Protein AF-A0A7V6Z1B1-F1 (afdb_monomer_lite)

Structure (mmCIF, N/CA/C/O backbone):
data_AF-A0A7V6Z1B1-F1
#
_entry.id   AF-A0A7V6Z1B1-F1
#
loop_
_atom_site.group_PDB
_atom_site.id
_atom_site.type_symbol
_atom_site.label_atom_id
_atom_site.label_alt_id
_atom_site.label_comp_id
_atom_site.label_asym_id
_atom_site.label_entity_id
_atom_site.label_seq_id
_atom_site.pdbx_PDB_ins_code
_atom_site.Cartn_x
_atom_site.Cartn_y
_atom_site.Cartn_z
_atom_site.occupancy
_atom_site.B_iso_or_equiv
_atom_site.auth_seq_id
_atom_site.auth_comp_id
_atom_site.auth_asym_id
_atom_site.auth_atom_id
_atom_site.pdbx_PDB_model_num
ATOM 1 N N . MET A 1 1 ? 14.736 5.931 -20.558 1.00 69.31 1 MET A N 1
ATOM 2 C CA . MET A 1 1 ? 13.740 6.527 -19.631 1.00 69.31 1 MET A CA 1
ATOM 3 C C . MET A 1 1 ? 12.743 5.520 -19.030 1.00 69.31 1 MET A C 1
ATOM 5 O O . MET A 1 1 ? 12.500 5.596 -17.830 1.00 69.31 1 MET A O 1
ATOM 9 N N . LYS A 1 2 ? 12.257 4.516 -19.783 1.00 70.88 2 LYS A N 1
ATOM 10 C CA . LYS A 1 2 ? 11.302 3.459 -19.341 1.00 70.88 2 LYS A CA 1
ATOM 11 C C . LYS A 1 2 ? 11.565 2.853 -17.946 1.00 70.88 2 LYS A C 1
ATOM 13 O O . LYS A 1 2 ? 10.655 2.738 -17.127 1.00 70.88 2 LYS A O 1
ATOM 18 N N . ARG A 1 3 ? 12.821 2.497 -17.634 1.00 73.31 3 ARG A N 1
ATOM 19 C CA . ARG A 1 3 ? 13.195 1.892 -16.334 1.00 73.31 3 ARG A CA 1
ATOM 20 C C . ARG A 1 3 ? 13.040 2.850 -15.147 1.00 73.31 3 ARG A C 1
ATOM 22 O O . ARG A 1 3 ? 12.576 2.422 -14.096 1.00 73.31 3 ARG A O 1
ATOM 29 N N . ALA A 1 4 ? 13.393 4.125 -15.324 1.00 79.50 4 ALA A N 1
ATOM 30 C CA . ALA A 1 4 ? 13.275 5.136 -14.275 1.00 79.50 4 ALA A CA 1
ATOM 31 C C . ALA A 1 4 ? 11.801 5.451 -13.980 1.00 79.50 4 ALA A C 1
ATOM 33 O O . ALA A 1 4 ? 11.398 5.462 -12.821 1.00 79.50 4 ALA A O 1
ATOM 34 N N . LEU A 1 5 ? 10.972 5.586 -15.022 1.00 79.44 5 LEU A N 1
ATOM 35 C CA . LEU A 1 5 ? 9.534 5.827 -14.867 1.00 79.44 5 LEU A CA 1
ATOM 36 C C . LEU A 1 5 ? 8.840 4.671 -14.131 1.00 79.44 5 LEU A C 1
ATOM 38 O O . LEU A 1 5 ? 8.061 4.884 -13.205 1.00 79.44 5 LEU A O 1
ATOM 42 N N . ARG A 1 6 ? 9.187 3.426 -14.481 1.00 77.50 6 ARG A N 1
ATOM 43 C CA . ARG A 1 6 ? 8.681 2.229 -13.794 1.00 77.50 6 ARG A CA 1
ATOM 44 C C . ARG A 1 6 ? 9.086 2.194 -12.319 1.00 77.50 6 ARG A C 1
ATOM 46 O O . ARG A 1 6 ? 8.283 1.782 -11.487 1.00 77.50 6 ARG A O 1
ATOM 53 N N . ALA A 1 7 ? 10.307 2.617 -11.990 1.00 82.06 7 ALA A N 1
ATOM 54 C CA . ALA A 1 7 ? 10.769 2.702 -10.606 1.00 82.06 7 ALA A CA 1
ATOM 55 C C . ALA A 1 7 ? 9.987 3.761 -9.810 1.00 82.06 7 ALA A C 1
ATOM 57 O O . ALA A 1 7 ? 9.544 3.469 -8.703 1.00 82.06 7 ALA A O 1
ATOM 58 N N . ILE A 1 8 ? 9.737 4.938 -10.394 1.00 85.12 8 ILE A N 1
ATOM 59 C CA . ILE A 1 8 ? 8.935 6.006 -9.773 1.00 85.12 8 ILE A CA 1
ATOM 60 C C . ILE A 1 8 ? 7.492 5.543 -9.535 1.00 85.12 8 ILE A C 1
ATOM 62 O O . ILE A 1 8 ? 6.963 5.710 -8.438 1.00 85.12 8 ILE A O 1
ATOM 66 N N . LEU A 1 9 ? 6.869 4.890 -10.522 1.00 84.44 9 LEU A N 1
ATOM 67 C CA . LEU A 1 9 ? 5.523 4.325 -10.374 1.00 84.44 9 LEU A CA 1
ATOM 68 C C . LEU A 1 9 ? 5.476 3.260 -9.273 1.00 84.44 9 LEU A C 1
ATOM 70 O O . LEU A 1 9 ? 4.562 3.253 -8.457 1.00 84.44 9 LEU A O 1
ATOM 74 N N . ARG A 1 10 ? 6.477 2.378 -9.196 1.00 85.00 10 ARG A N 1
ATOM 75 C CA . ARG A 1 10 ? 6.553 1.375 -8.123 1.00 85.00 10 ARG A CA 1
ATOM 76 C C . ARG A 1 10 ? 6.767 2.001 -6.745 1.00 85.00 10 ARG A C 1
ATOM 78 O O . ARG A 1 10 ? 6.185 1.509 -5.784 1.00 85.00 10 ARG A O 1
ATOM 85 N N . LEU A 1 11 ? 7.538 3.084 -6.650 1.00 88.50 11 LEU A N 1
ATOM 86 C CA . LEU A 1 11 ? 7.690 3.852 -5.412 1.00 88.50 11 LEU A CA 1
ATOM 87 C C . LEU A 1 11 ? 6.354 4.464 -4.972 1.00 88.50 11 LEU A C 1
ATOM 89 O O . LEU A 1 11 ? 5.943 4.264 -3.831 1.00 88.50 11 LEU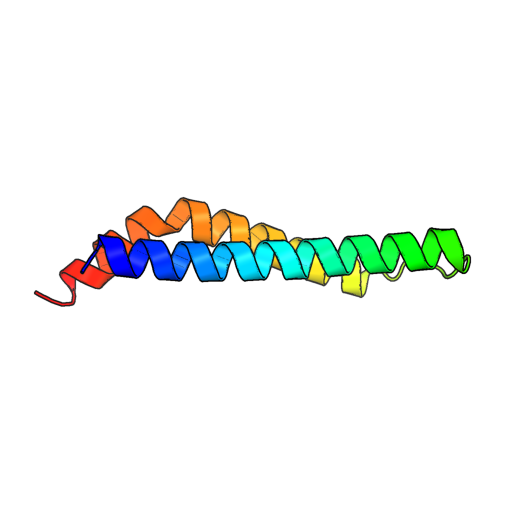 A O 1
ATOM 93 N N . LEU A 1 12 ? 5.623 5.106 -5.884 1.00 88.06 12 LEU A N 1
ATOM 94 C CA . LEU A 1 12 ? 4.268 5.607 -5.620 1.00 88.06 12 LEU A CA 1
ATOM 95 C C . LEU A 1 12 ? 3.316 4.490 -5.173 1.00 88.06 12 LEU A C 1
ATOM 97 O O . LEU A 1 12 ? 2.627 4.638 -4.165 1.00 88.06 12 LEU A O 1
ATOM 101 N N . ALA A 1 13 ? 3.328 3.350 -5.867 1.00 86.75 13 ALA A N 1
ATOM 102 C CA . ALA A 1 13 ? 2.531 2.184 -5.497 1.00 86.75 13 ALA A CA 1
ATOM 103 C C . ALA A 1 13 ? 2.866 1.694 -4.079 1.00 86.75 13 ALA A C 1
ATOM 105 O O . ALA A 1 13 ? 1.959 1.447 -3.289 1.00 86.75 13 ALA A O 1
ATOM 106 N N . SER A 1 14 ? 4.153 1.608 -3.723 1.00 89.88 14 SER A N 1
ATOM 107 C CA . SER A 1 14 ? 4.564 1.229 -2.366 1.00 89.88 14 SER A CA 1
ATOM 108 C C . SER A 1 14 ? 4.113 2.239 -1.308 1.00 89.88 14 SER A C 1
ATOM 110 O O . SER A 1 14 ? 3.670 1.827 -0.239 1.00 89.88 14 SER A O 1
ATOM 112 N N . GLY A 1 15 ? 4.130 3.540 -1.617 1.00 89.38 15 GLY A N 1
ATOM 113 C CA . GLY A 1 15 ? 3.608 4.581 -0.731 1.00 89.38 15 GLY A CA 1
ATOM 114 C C . GLY A 1 15 ? 2.115 4.407 -0.452 1.00 89.38 15 GLY A C 1
ATOM 115 O O . GLY A 1 15 ? 1.702 4.391 0.706 1.00 89.38 15 GLY A O 1
ATOM 116 N N . PHE A 1 16 ? 1.310 4.184 -1.494 1.00 89.88 16 PHE A N 1
ATOM 117 C CA . PHE A 1 16 ? -0.120 3.905 -1.330 1.00 89.88 16 PHE A CA 1
ATOM 118 C C . PHE A 1 16 ? -0.385 2.621 -0.543 1.00 89.88 16 PHE A C 1
ATOM 120 O O . PHE A 1 16 ? -1.304 2.583 0.274 1.00 89.88 16 PHE A O 1
ATOM 127 N N . LEU A 1 17 ? 0.446 1.594 -0.731 1.00 90.06 17 LEU A N 1
ATOM 128 C CA . LEU A 1 17 ? 0.320 0.331 -0.011 1.00 90.06 17 LEU A CA 1
ATOM 129 C C . LEU A 1 17 ? 0.570 0.512 1.493 1.00 90.06 17 LEU A C 1
ATOM 131 O O . LEU A 1 17 ? -0.204 0.017 2.311 1.00 90.06 17 LEU A O 1
ATOM 135 N N . VAL A 1 18 ? 1.608 1.273 1.855 1.00 92.19 18 VAL A N 1
ATOM 136 C CA . VAL A 1 18 ? 1.926 1.599 3.253 1.00 92.19 18 VAL A CA 1
ATOM 137 C C . VAL A 1 18 ? 0.825 2.447 3.883 1.00 92.19 18 VAL A C 1
ATOM 139 O O . VAL A 1 18 ? 0.379 2.126 4.980 1.00 92.19 18 VAL A O 1
ATOM 142 N N . ILE A 1 19 ? 0.342 3.487 3.196 1.00 90.50 19 ILE A N 1
ATOM 143 C CA . ILE A 1 19 ? -0.715 4.366 3.721 1.00 90.50 19 ILE A CA 1
ATOM 144 C C . ILE A 1 19 ? -2.018 3.586 3.938 1.00 90.50 19 ILE A C 1
ATOM 146 O O . ILE A 1 19 ? -2.612 3.673 5.014 1.00 90.50 19 ILE A O 1
ATOM 150 N N . GLY A 1 20 ? -2.438 2.787 2.951 1.00 88.06 20 GLY A N 1
ATOM 151 C CA . GLY A 1 20 ? -3.659 1.987 3.048 1.00 88.06 20 GLY A CA 1
ATOM 152 C C . GLY A 1 20 ? -3.578 0.916 4.139 1.00 88.06 20 GLY A C 1
ATOM 153 O O . GLY A 1 20 ? -4.505 0.768 4.936 1.00 88.06 20 GLY A O 1
ATOM 154 N N . GLY A 1 21 ? -2.438 0.223 4.239 1.00 89.12 21 GLY A N 1
ATOM 155 C CA . GLY A 1 21 ? -2.188 -0.747 5.307 1.00 89.12 21 GLY A CA 1
ATOM 156 C C . GLY A 1 21 ? -2.130 -0.104 6.695 1.00 89.12 21 GLY A C 1
ATOM 157 O O . GLY A 1 21 ? -2.682 -0.647 7.651 1.00 89.12 21 GLY A O 1
ATOM 158 N N . MET A 1 22 ? -1.517 1.076 6.812 1.00 90.81 22 MET A N 1
ATOM 159 C CA . MET A 1 22 ? -1.417 1.809 8.074 1.00 90.81 22 MET A CA 1
ATOM 160 C C . MET A 1 22 ? -2.779 2.310 8.560 1.00 90.81 22 MET A C 1
ATOM 162 O O . MET A 1 22 ? -3.046 2.214 9.754 1.00 90.81 22 MET A O 1
ATOM 166 N N . GLN A 1 23 ? -3.660 2.783 7.671 1.00 89.31 23 GLN A N 1
ATOM 167 C CA . GLN A 1 23 ? -5.033 3.156 8.042 1.00 89.31 23 GLN A CA 1
ATOM 168 C C . GLN A 1 23 ? -5.807 1.974 8.629 1.00 89.31 23 GLN A C 1
ATOM 170 O O . GLN A 1 23 ? -6.381 2.098 9.709 1.00 89.31 23 GLN A O 1
ATOM 175 N N . LEU A 1 24 ? -5.766 0.816 7.966 1.00 86.69 24 LEU A N 1
ATOM 176 C CA . LEU A 1 24 ? -6.422 -0.400 8.456 1.00 86.69 24 LEU A CA 1
ATOM 177 C C . LEU A 1 24 ? -5.821 -0.879 9.783 1.00 86.69 24 LEU A C 1
ATOM 179 O O . LEU A 1 24 ? -6.550 -1.248 10.701 1.00 86.69 24 LEU A O 1
ATOM 183 N N . GLY A 1 25 ? -4.492 -0.843 9.903 1.00 87.62 25 GLY A N 1
ATOM 184 C CA . GLY A 1 25 ? -3.788 -1.237 11.121 1.00 87.62 25 GLY A CA 1
ATOM 185 C C . GLY A 1 25 ? -4.085 -0.317 12.306 1.00 87.62 25 GLY A C 1
ATOM 186 O O . GLY A 1 25 ? -4.304 -0.803 13.414 1.00 87.62 25 GLY A O 1
ATOM 187 N N . LEU A 1 26 ? -4.131 0.999 12.084 1.00 89.12 26 LEU A N 1
ATOM 188 C CA . LEU A 1 26 ? -4.485 1.983 13.109 1.00 89.12 26 LEU A CA 1
ATOM 189 C C . LEU A 1 26 ? -5.927 1.818 13.581 1.00 89.12 26 LEU A C 1
ATOM 191 O O . LEU A 1 26 ? -6.172 1.858 14.785 1.00 89.12 26 LEU A O 1
ATOM 195 N N . GLU A 1 27 ? -6.859 1.592 12.659 1.00 86.94 27 GLU A N 1
ATOM 196 C CA . GLU A 1 27 ? -8.265 1.390 13.003 1.00 86.94 27 GLU A CA 1
ATOM 197 C C . GLU A 1 27 ? -8.464 0.082 13.783 1.00 86.94 27 GLU A C 1
ATOM 199 O O . GLU A 1 27 ? -9.142 0.055 14.810 1.00 86.94 27 GLU A O 1
ATOM 204 N N . PHE A 1 28 ? -7.770 -0.988 13.384 1.00 86.88 28 PHE A N 1
ATOM 205 C CA . PHE A 1 28 ? -7.761 -2.243 14.135 1.00 86.88 28 PHE A CA 1
ATOM 206 C C . PHE A 1 28 ? -7.142 -2.084 15.531 1.00 86.88 28 PHE A C 1
ATOM 208 O O . PHE A 1 28 ? -7.644 -2.641 16.509 1.00 86.88 28 PHE A O 1
ATOM 215 N N . MET A 1 29 ? -6.065 -1.304 15.654 1.00 87.44 29 MET A N 1
ATOM 216 C CA . MET A 1 29 ? -5.450 -1.012 16.950 1.00 87.44 29 MET A CA 1
ATOM 217 C C . MET A 1 29 ? -6.350 -0.153 17.835 1.00 87.44 29 MET A C 1
ATOM 219 O O . MET A 1 29 ? -6.410 -0.414 19.034 1.00 87.44 29 MET A O 1
ATOM 223 N N . ARG A 1 30 ? -7.085 0.817 17.277 1.00 87.06 30 ARG A N 1
ATOM 224 C CA . ARG A 1 30 ? -8.108 1.579 18.011 1.00 87.06 30 ARG A CA 1
ATOM 225 C C . ARG A 1 30 ? -9.192 0.667 18.565 1.00 87.06 30 ARG A C 1
ATOM 227 O O . ARG A 1 30 ? -9.434 0.700 19.770 1.00 87.06 30 ARG A O 1
ATOM 234 N N . TYR A 1 31 ? -9.744 -0.209 17.729 1.00 86.81 31 TYR A N 1
ATOM 235 C CA . TYR A 1 31 ? -10.723 -1.205 18.162 1.00 86.81 31 TYR A CA 1
ATOM 236 C C . TYR A 1 31 ? -10.179 -2.085 19.294 1.00 86.81 31 TYR A C 1
ATOM 238 O O . TYR A 1 31 ? -10.809 -2.236 20.338 1.00 86.81 31 TYR A O 1
ATOM 246 N N . ARG A 1 32 ? -8.959 -2.614 19.137 1.00 87.81 32 ARG A N 1
ATOM 247 C CA . ARG A 1 32 ? -8.367 -3.546 20.106 1.00 87.81 32 ARG A CA 1
ATOM 248 C C . ARG A 1 32 ? -7.949 -2.889 21.424 1.00 87.81 32 ARG A C 1
ATOM 250 O O . ARG A 1 32 ? -8.078 -3.511 22.472 1.00 87.81 32 ARG A O 1
ATOM 257 N N . LEU A 1 33 ? -7.377 -1.685 21.373 1.00 88.06 33 LEU A N 1
ATOM 258 C CA . LEU A 1 33 ? -6.781 -1.021 22.540 1.00 88.06 33 LEU A CA 1
ATOM 259 C C . LEU A 1 33 ? -7.764 -0.112 23.274 1.00 88.06 33 LEU A C 1
ATOM 261 O O . LEU A 1 33 ? -7.630 0.059 24.482 1.00 88.06 33 LEU A O 1
ATOM 265 N N . ARG A 1 34 ? -8.712 0.500 22.558 1.00 85.25 34 ARG A N 1
ATOM 266 C CA . ARG A 1 34 ? -9.664 1.465 23.127 1.00 85.25 34 ARG A CA 1
ATOM 267 C C . ARG A 1 34 ? -11.095 0.942 23.189 1.00 85.25 34 ARG A C 1
ATOM 269 O O . ARG A 1 34 ? -11.916 1.575 23.840 1.00 85.25 34 ARG A O 1
ATOM 276 N N . GLY A 1 35 ? -11.398 -0.180 22.528 1.00 82.62 35 GLY A N 1
ATOM 277 C CA . GLY A 1 35 ? -12.773 -0.667 22.399 1.00 82.62 35 GLY A CA 1
ATOM 278 C C . GLY A 1 35 ? -13.670 0.279 21.592 1.00 82.62 35 GLY A C 1
ATOM 279 O O . GLY A 1 35 ? -14.888 0.174 21.683 1.00 82.62 35 GLY A O 1
ATOM 280 N N . GLU A 1 36 ? -13.078 1.219 20.844 1.00 81.50 36 GLU A N 1
ATOM 281 C CA . GLU A 1 36 ? -13.802 2.122 19.946 1.00 81.50 36 GLU A CA 1
ATOM 282 C C . GLU A 1 36 ? -14.416 1.315 18.793 1.00 81.50 36 GLU A C 1
ATOM 284 O O . GLU A 1 36 ? -13.819 0.349 18.313 1.00 81.50 36 GLU A O 1
ATOM 289 N N . GLU A 1 37 ? -15.612 1.698 18.345 1.00 82.12 37 GLU A N 1
ATOM 290 C CA . GLU A 1 37 ? -16.253 1.059 17.196 1.00 82.12 37 GLU A CA 1
ATOM 291 C C . GLU A 1 37 ? -15.403 1.240 15.932 1.00 82.12 37 GLU A C 1
ATOM 293 O O . GLU A 1 37 ? -14.810 2.293 15.702 1.00 82.12 37 GLU A O 1
ATOM 298 N N . ILE A 1 38 ? -15.346 0.200 15.096 1.00 79.81 38 ILE A N 1
ATOM 299 C CA . ILE A 1 38 ? -14.605 0.259 13.834 1.00 79.81 38 ILE A CA 1
ATOM 300 C C . ILE A 1 38 ? -15.326 1.231 12.903 1.00 79.81 38 ILE A C 1
ATOM 302 O O . ILE A 1 38 ? -16.422 0.933 12.416 1.00 79.81 38 ILE A O 1
ATOM 306 N N . HIS 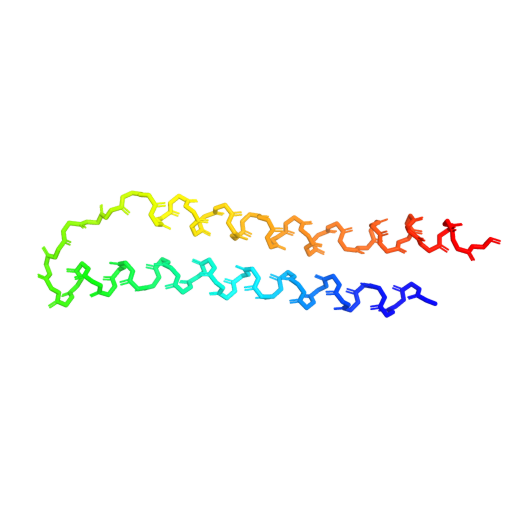A 1 39 ? -14.696 2.360 12.582 1.00 82.12 39 HIS A N 1
ATOM 307 C CA . HIS A 1 39 ? -15.242 3.238 11.564 1.00 82.12 39 HIS A CA 1
ATOM 308 C C . HIS A 1 39 ? -15.005 2.627 10.180 1.00 82.12 39 HIS A C 1
ATOM 310 O O . HIS A 1 39 ? -13.881 2.401 9.733 1.00 82.12 39 HIS A O 1
ATOM 316 N N . LEU A 1 40 ? -16.096 2.402 9.448 1.00 82.50 40 LEU A N 1
ATOM 317 C CA . LEU A 1 40 ? -16.048 1.850 8.091 1.00 82.50 40 LEU A CA 1
ATOM 318 C C . LEU A 1 40 ? -15.321 2.773 7.103 1.00 82.50 40 LEU A C 1
ATOM 320 O O . LEU A 1 40 ? -14.717 2.300 6.146 1.00 82.50 40 LEU A O 1
ATOM 324 N N . TRP A 1 41 ? -15.346 4.085 7.333 1.00 85.25 41 TRP A N 1
ATOM 325 C CA . TRP A 1 41 ? -14.770 5.069 6.418 1.00 85.25 41 TRP A CA 1
ATOM 326 C C . TRP A 1 41 ? -13.243 4.955 6.236 1.00 85.25 41 TRP A C 1
ATOM 328 O O . TRP A 1 41 ? -12.802 4.825 5.090 1.00 85.25 41 TRP A O 1
ATOM 338 N N . PRO A 1 42 ? -12.415 4.940 7.303 1.00 84.94 42 PRO A N 1
ATOM 339 C CA . PRO A 1 42 ? -10.977 4.699 7.168 1.00 84.94 42 PRO A CA 1
ATOM 340 C C . PRO A 1 42 ? -10.657 3.316 6.587 1.00 84.94 42 PRO A C 1
ATOM 342 O O . PRO A 1 42 ? -9.687 3.189 5.842 1.00 84.94 42 PRO A O 1
ATOM 345 N N . CYS A 1 43 ? -11.490 2.301 6.835 1.00 85.69 43 CYS A N 1
ATOM 346 C CA . CYS A 1 43 ? -11.333 0.987 6.208 1.00 85.69 43 CYS A CA 1
ATOM 347 C C . CYS A 1 43 ? -11.575 1.023 4.692 1.00 85.69 43 CYS A C 1
ATOM 349 O O . CYS A 1 43 ? -10.795 0.451 3.930 1.00 85.69 43 CYS A O 1
ATOM 351 N N . VAL A 1 44 ? -12.622 1.720 4.240 1.00 89.25 44 VAL A N 1
ATOM 352 C CA . VAL A 1 44 ? -12.930 1.900 2.811 1.00 89.25 44 VAL A CA 1
ATOM 353 C C . VAL A 1 44 ? -11.826 2.694 2.115 1.00 89.25 44 VAL A C 1
ATOM 355 O O . VAL A 1 44 ? -11.350 2.277 1.060 1.00 89.25 44 VAL A O 1
ATOM 358 N N . LEU A 1 45 ? -11.365 3.793 2.717 1.00 88.81 45 LEU A N 1
ATOM 359 C CA . LEU A 1 45 ? -10.231 4.568 2.204 1.00 88.81 45 LEU A CA 1
ATOM 360 C C . LEU A 1 45 ? -8.961 3.715 2.113 1.00 88.81 45 LEU A C 1
ATOM 362 O O . LEU A 1 45 ? -8.327 3.681 1.057 1.00 88.81 45 LEU A O 1
ATOM 366 N N . GLY A 1 46 ? -8.633 2.965 3.168 1.00 88.56 46 GLY A N 1
ATOM 367 C CA . GLY A 1 46 ? -7.478 2.071 3.185 1.00 88.56 46 GLY A 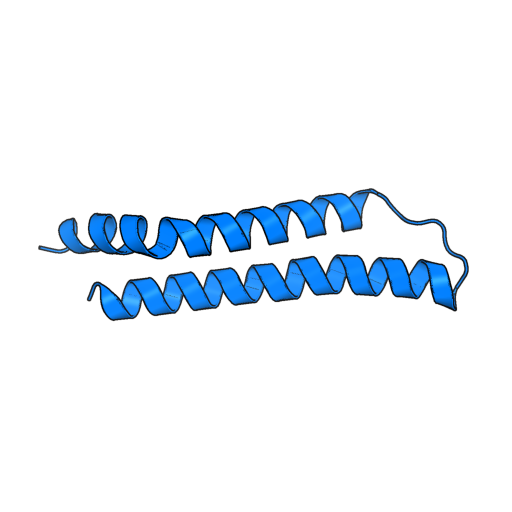CA 1
ATOM 368 C C . GLY A 1 46 ? -7.550 0.997 2.097 1.00 88.56 46 GLY A C 1
ATOM 369 O O . GLY A 1 46 ? -6.567 0.759 1.392 1.00 88.56 46 GLY A O 1
ATOM 370 N N . ALA A 1 47 ? -8.729 0.407 1.885 1.00 88.75 47 ALA A N 1
ATOM 371 C CA . ALA A 1 47 ? -8.966 -0.556 0.813 1.00 88.75 47 ALA A CA 1
ATOM 372 C C . ALA A 1 47 ? -8.802 0.069 -0.583 1.00 88.75 47 ALA A C 1
ATOM 374 O O . ALA A 1 47 ? -8.156 -0.529 -1.444 1.00 88.75 47 ALA A O 1
ATOM 375 N N . ILE A 1 48 ? -9.316 1.284 -0.806 1.00 91.62 48 ILE A N 1
ATOM 376 C CA . ILE A 1 48 ? -9.140 2.016 -2.071 1.00 91.62 48 ILE A CA 1
ATOM 377 C C . ILE A 1 48 ? -7.653 2.262 -2.348 1.00 91.62 48 ILE A C 1
ATOM 379 O O . ILE A 1 48 ? -7.191 2.011 -3.462 1.00 91.62 48 ILE A O 1
ATOM 383 N N . PHE A 1 49 ? -6.885 2.689 -1.341 1.00 89.69 49 PHE A N 1
ATOM 384 C CA . PHE A 1 49 ? -5.440 2.891 -1.474 1.00 89.69 49 PHE A CA 1
ATOM 385 C C . PHE A 1 49 ? -4.690 1.598 -1.800 1.00 89.69 49 PHE A C 1
ATOM 387 O O . PHE A 1 49 ? -3.804 1.608 -2.655 1.00 89.69 49 PHE A O 1
ATOM 394 N N . LEU A 1 50 ? -5.065 0.476 -1.183 1.00 90.12 50 LEU A N 1
ATOM 395 C CA . LEU A 1 50 ? -4.479 -0.831 -1.489 1.00 90.12 50 LEU A CA 1
ATOM 396 C C . LEU A 1 50 ? -4.800 -1.282 -2.918 1.00 90.12 50 LEU A C 1
ATOM 398 O O . LEU A 1 50 ? -3.905 -1.732 -3.634 1.00 90.12 50 LEU A O 1
ATOM 402 N N . VAL A 1 51 ? -6.047 -1.123 -3.366 1.00 91.69 51 VAL A N 1
ATOM 403 C CA . VAL A 1 51 ? -6.448 -1.455 -4.742 1.00 91.69 51 VAL A CA 1
ATOM 404 C C . VAL A 1 51 ? -5.701 -0.578 -5.746 1.00 91.69 51 VAL A C 1
ATOM 406 O O . VAL A 1 51 ? -5.153 -1.097 -6.719 1.00 91.69 51 VAL A O 1
ATOM 409 N N . LEU A 1 52 ? -5.604 0.730 -5.490 1.00 88.75 52 LEU A N 1
ATOM 410 C CA . LEU A 1 52 ? -4.808 1.655 -6.299 1.00 88.75 52 LEU A CA 1
ATOM 411 C C . LEU A 1 52 ? -3.341 1.233 -6.348 1.00 88.75 52 LEU A C 1
ATOM 413 O O . LEU A 1 52 ? -2.776 1.181 -7.435 1.00 88.75 52 LEU A O 1
ATOM 417 N N . ALA A 1 53 ? -2.736 0.877 -5.214 1.00 87.94 53 ALA A N 1
ATOM 418 C CA . ALA A 1 53 ? -1.357 0.404 -5.160 1.00 87.94 53 ALA A CA 1
ATOM 419 C C . ALA A 1 53 ? -1.142 -0.837 -6.038 1.00 87.94 53 ALA A C 1
ATOM 421 O O . ALA A 1 53 ? -0.207 -0.870 -6.840 1.00 87.94 53 ALA A O 1
ATOM 422 N N . VAL A 1 54 ? -2.024 -1.835 -5.933 1.00 88.62 54 VAL A N 1
ATOM 423 C CA . VAL A 1 54 ? -1.940 -3.076 -6.718 1.00 88.62 54 VAL A CA 1
ATOM 424 C C . VAL A 1 54 ? -2.130 -2.799 -8.207 1.00 88.62 54 VAL A C 1
ATOM 426 O O . VAL A 1 54 ? -1.342 -3.281 -9.021 1.00 88.62 54 VAL A O 1
ATOM 429 N N . LEU A 1 55 ? -3.123 -1.986 -8.575 1.00 87.88 55 LEU A N 1
ATOM 430 C CA . LEU A 1 55 ? -3.361 -1.596 -9.965 1.00 87.88 55 LEU A CA 1
ATOM 431 C C . LEU A 1 55 ? -2.170 -0.835 -10.542 1.00 87.88 55 LEU A C 1
ATOM 433 O O . LEU A 1 55 ? -1.728 -1.135 -11.648 1.00 87.88 55 LEU A O 1
ATOM 437 N N . LEU A 1 56 ? -1.616 0.117 -9.793 1.00 86.50 56 LEU A N 1
ATOM 438 C CA . LEU A 1 56 ? -0.473 0.910 -10.231 1.00 86.50 56 LEU A CA 1
ATOM 439 C C . LEU A 1 56 ? 0.781 0.038 -10.358 1.00 86.50 56 LEU A C 1
ATOM 441 O O . LEU A 1 56 ? 1.552 0.205 -11.299 1.00 86.50 56 LEU A O 1
ATOM 445 N N . PHE A 1 57 ? 0.953 -0.949 -9.476 1.00 84.06 57 PHE A N 1
ATOM 446 C CA . PHE A 1 57 ? 2.041 -1.919 -9.560 1.00 84.06 57 PHE A CA 1
ATOM 447 C C . PHE A 1 57 ? 1.896 -2.844 -10.779 1.00 84.06 57 PHE A C 1
ATOM 449 O O . PHE A 1 57 ? 2.853 -2.993 -11.545 1.00 84.06 57 PHE A O 1
ATOM 456 N N . ALA A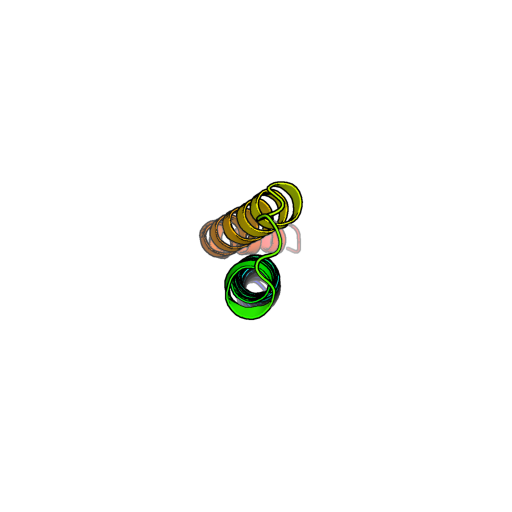 1 58 ? 0.705 -3.404 -11.009 1.00 83.44 58 ALA A N 1
ATOM 457 C CA . ALA A 1 58 ? 0.409 -4.291 -12.135 1.00 83.44 58 ALA A CA 1
ATOM 458 C C . ALA A 1 58 ? 0.485 -3.560 -13.487 1.00 83.44 58 ALA A C 1
ATOM 460 O O . ALA A 1 58 ? 1.073 -4.063 -14.446 1.00 83.44 58 ALA A O 1
ATOM 461 N N . CYS A 1 59 ? -0.042 -2.337 -13.554 1.00 83.69 59 CYS A N 1
ATOM 462 C CA . CYS A 1 59 ? -0.023 -1.506 -14.755 1.00 83.69 59 CYS A CA 1
ATOM 463 C C . CYS A 1 59 ? 1.286 -0.726 -14.939 1.00 83.69 59 CYS A C 1
ATOM 465 O O . CYS A 1 59 ? 1.484 -0.160 -16.013 1.00 83.69 59 CYS A O 1
ATOM 467 N N . SER A 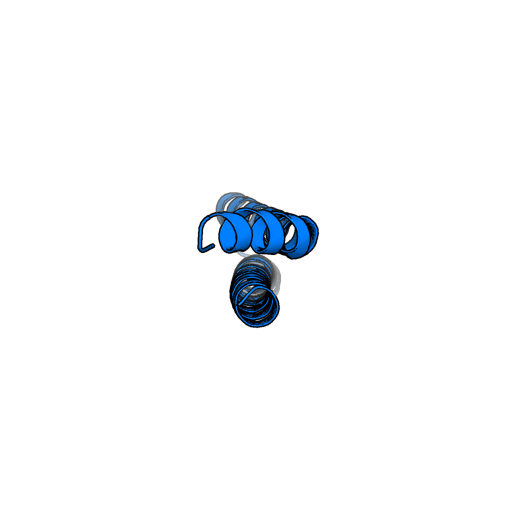1 60 ? 2.204 -0.720 -13.961 1.00 78.56 60 SER A N 1
ATOM 468 C CA . SER A 1 60 ? 3.468 0.040 -14.035 1.00 78.56 60 SER A CA 1
ATOM 469 C C . SER A 1 60 ? 4.295 -0.275 -15.284 1.00 78.56 60 SER A C 1
ATOM 471 O O . SER A 1 60 ? 4.971 0.606 -15.806 1.00 78.56 60 SER A O 1
ATOM 473 N N . GLY A 1 61 ? 4.228 -1.514 -15.787 1.00 72.94 61 GLY A N 1
ATOM 474 C CA . GLY A 1 61 ? 4.864 -1.918 -17.042 1.00 72.94 61 GLY A CA 1
ATOM 475 C C . GLY A 1 61 ? 4.249 -1.217 -18.251 1.00 72.94 61 GLY A C 1
ATOM 476 O O . GLY A 1 61 ? 4.945 -0.476 -18.935 1.00 72.94 61 GLY A O 1
ATOM 477 N N . ARG A 1 62 ? 2.932 -1.380 -18.451 1.00 76.44 62 ARG A N 1
ATOM 478 C CA . ARG A 1 62 ? 2.199 -0.7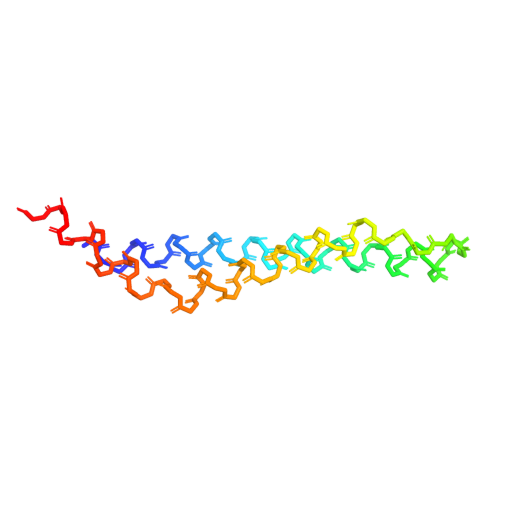66 -19.572 1.00 76.44 62 ARG A CA 1
ATOM 479 C C . ARG A 1 62 ? 2.239 0.759 -19.542 1.00 76.44 62 ARG A C 1
ATOM 481 O O . ARG A 1 62 ? 2.357 1.366 -20.597 1.00 76.44 62 ARG A O 1
ATOM 488 N N . ILE A 1 63 ? 2.130 1.374 -18.363 1.00 74.62 63 ILE A N 1
ATOM 489 C CA . ILE A 1 63 ? 2.179 2.837 -18.220 1.00 74.62 63 ILE A CA 1
ATOM 490 C C . ILE A 1 63 ? 3.573 3.346 -18.583 1.00 74.62 63 ILE A C 1
ATOM 492 O O . ILE A 1 63 ? 3.681 4.304 -19.337 1.00 74.62 63 ILE A O 1
ATOM 496 N N . ALA A 1 64 ? 4.629 2.685 -18.097 1.00 73.50 64 ALA A N 1
ATOM 497 C CA . ALA A 1 64 ? 5.997 3.068 -18.423 1.00 73.50 64 ALA A CA 1
ATOM 498 C C . ALA A 1 64 ? 6.336 2.887 -19.904 1.00 73.50 64 ALA A C 1
ATOM 500 O O . ALA A 1 64 ? 7.115 3.677 -20.431 1.00 73.50 64 ALA A O 1
ATOM 501 N N . ASP A 1 65 ? 5.762 1.878 -20.558 1.00 71.62 65 ASP A N 1
ATOM 502 C CA . ASP A 1 65 ? 5.960 1.665 -21.989 1.00 71.62 65 ASP A CA 1
ATOM 503 C C . ASP A 1 65 ? 5.205 2.720 -22.812 1.00 71.62 65 ASP A C 1
ATOM 505 O O . ASP A 1 65 ? 5.832 3.353 -23.652 1.00 71.62 65 ASP A O 1
ATOM 509 N N . ARG A 1 66 ? 3.929 3.006 -22.492 1.00 72.50 66 ARG A N 1
ATOM 510 C CA . ARG A 1 66 ? 3.137 4.064 -23.157 1.00 72.50 66 ARG A CA 1
ATOM 511 C C . ARG A 1 66 ? 3.763 5.447 -23.017 1.00 72.50 66 ARG A C 1
ATOM 513 O O . ARG A 1 66 ? 3.943 6.140 -24.002 1.00 72.50 66 ARG A O 1
ATOM 520 N N . TRP A 1 67 ? 4.099 5.840 -21.790 1.00 65.19 67 TRP A N 1
ATOM 521 C CA . TRP A 1 67 ? 4.600 7.188 -21.525 1.00 65.19 67 TRP A CA 1
ATOM 522 C C . TRP A 1 67 ? 5.961 7.441 -22.144 1.00 65.19 67 TRP A C 1
ATOM 524 O O . TRP A 1 67 ? 6.276 8.574 -22.454 1.00 65.19 67 TRP A O 1
ATOM 534 N N . ALA A 1 68 ? 6.796 6.418 -22.278 1.00 64.88 68 ALA A N 1
ATOM 535 C CA . ALA A 1 68 ? 8.113 6.607 -22.856 1.00 64.88 68 ALA A CA 1
ATOM 536 C C . ALA A 1 68 ? 8.129 6.553 -24.387 1.00 64.88 68 ALA A C 1
ATOM 538 O O . ALA A 1 68 ? 9.148 6.943 -24.940 1.00 64.88 68 ALA A O 1
ATOM 539 N N . ASP A 1 69 ? 7.058 6.082 -25.034 1.00 60.84 69 ASP A N 1
ATOM 540 C CA . ASP A 1 69 ? 6.868 6.263 -26.480 1.00 60.84 69 ASP A CA 1
ATOM 541 C C . ASP A 1 69 ? 6.433 7.706 -26.805 1.00 60.84 69 ASP A C 1
ATOM 543 O O . ASP A 1 69 ? 6.789 8.214 -27.855 1.00 60.84 69 ASP A O 1
ATOM 547 N N . ASP A 1 70 ? 5.760 8.413 -25.885 1.00 57.94 70 ASP A N 1
ATOM 548 C CA . ASP A 1 70 ? 5.417 9.843 -26.046 1.00 57.94 70 ASP A CA 1
ATOM 549 C C . ASP A 1 70 ? 6.632 10.797 -25.894 1.00 57.94 70 ASP A C 1
ATOM 551 O O . ASP A 1 70 ? 6.492 12.010 -26.051 1.00 57.94 70 ASP A O 1
ATOM 555 N N . PHE A 1 71 ? 7.818 10.275 -25.545 1.00 52.47 71 PHE A N 1
ATOM 556 C CA . PHE A 1 71 ? 9.066 11.046 -25.394 1.00 52.47 71 PHE A CA 1
ATOM 557 C C . PHE A 1 71 ? 10.098 10.791 -26.516 1.00 52.47 71 PHE A C 1
ATOM 559 O O . PHE A 1 71 ? 11.181 11.382 -26.454 1.00 52.47 71 PHE A O 1
ATOM 566 N N . GLU A 1 72 ? 9.800 9.924 -27.492 1.00 46.62 72 GLU A N 1
ATOM 567 C CA . GLU A 1 72 ? 10.543 9.806 -28.767 1.00 46.62 72 GLU A CA 1
ATOM 568 C C . GLU A 1 72 ? 9.949 10.736 -29.833 1.00 46.62 72 GLU A C 1
ATOM 570 O O . GLU A 1 72 ? 10.755 11.311 -30.600 1.00 46.62 72 GLU A O 1
#

Secondary structure (DSSP, 8-state):
-HHHHHHHHHHHHHHHHHHHHHHHHHHHHHHHHH-----HHHHHHHHHHHHHHHHHHHHHHHHHHHHHHTT-

Radius of gyration: 16.34 Å; chains: 1; bounding box: 30×15×52 Å

Foldseek 3Di:
DLVVQLVVLLVQLVVLLCQLVVLVVVLVCCCVVVVDDRDVVSNVSSVVSNVVSVCSNVCSNVVSVVVVVVVD

Sequence (72 aa):
MKRALRAILRLLASGFLVIGGMQLGLEFMRYRLRGEEIHLWPCVLGAIFLVLAVLLFACSGRIADRWADDFE

pLDDT: mean 82.4, std 9.4, range [46.62, 92.19]